Protein AF-A0A3D0PA88-F1 (afdb_monomer_lite)

Sequence (99 aa):
MSQSPHVTVLGAGLAGTEAAWQIARAGVAVTLVEMRPIRRSPAHHSSDFAELVCSNSFGALSSDRAAGLLQEELRRLGSLVIGTADTHAVPAGGALAVD

Foldseek 3Di:
DPDQAEEEQEAQAQVSVQVQVVCVVVVHHYHYDHCPPVDDDPQDDDRDGRDDSDFQWQFACDCVDPSNVVLVVCVVVVGPNSVVLVVQADDDPRTSGGD

Radius of gyration: 15.47 Å; chains: 1; bounding box: 32×36×48 Å

Structure (mmCIF, N/CA/C/O backbone):
data_AF-A0A3D0PA88-F1
#
_entry.id   AF-A0A3D0PA88-F1
#
loop_
_atom_site.group_PDB
_atom_site.id
_atom_site.type_symbol
_atom_site.label_atom_id
_atom_site.label_alt_id
_atom_site.label_comp_id
_atom_site.label_asym_id
_atom_site.label_entity_id
_atom_site.label_seq_id
_atom_site.pdbx_PDB_ins_code
_atom_site.Cartn_x
_atom_site.Cartn_y
_atom_site.Cartn_z
_atom_site.occupancy
_atom_site.B_iso_or_equiv
_atom_site.auth_seq_id
_atom_site.auth_comp_id
_atom_site.auth_asym_id
_atom_site.auth_atom_id
_atom_site.pdbx_PDB_model_num
ATOM 1 N N . MET A 1 1 ? -19.442 -5.563 30.928 1.00 50.44 1 MET A N 1
ATOM 2 C CA . MET A 1 1 ? -19.522 -5.458 29.455 1.00 50.44 1 MET A CA 1
ATOM 3 C C . MET A 1 1 ? -18.115 -5.686 28.933 1.00 50.44 1 MET A C 1
ATOM 5 O O . MET A 1 1 ? -17.230 -4.949 29.342 1.00 50.44 1 MET A O 1
ATOM 9 N N . SER A 1 2 ? -17.875 -6.750 28.163 1.00 65.38 2 SER A N 1
ATOM 10 C CA . SER A 1 2 ? -16.567 -6.948 27.526 1.00 65.38 2 SER A CA 1
ATOM 11 C C . SER A 1 2 ? -16.425 -5.878 26.447 1.00 65.38 2 SER A C 1
ATOM 13 O O . SER A 1 2 ? -17.314 -5.737 25.609 1.00 65.38 2 SER A O 1
ATOM 15 N N . GLN A 1 3 ? -15.390 -5.048 26.543 1.00 76.25 3 GLN A N 1
ATOM 16 C CA . GLN A 1 3 ? -15.114 -4.029 25.539 1.00 76.25 3 GLN A CA 1
ATOM 17 C C . GLN A 1 3 ? -14.750 -4.758 24.241 1.00 76.25 3 GLN A C 1
ATOM 19 O O . GLN A 1 3 ? -13.847 -5.594 24.244 1.00 76.25 3 GLN A O 1
ATOM 24 N N . SER A 1 4 ? -15.481 -4.495 23.156 1.00 80.88 4 SER A N 1
ATOM 25 C CA . SER A 1 4 ? -15.131 -5.052 21.849 1.00 80.88 4 SER A CA 1
ATOM 26 C C . SER A 1 4 ? -13.697 -4.641 21.492 1.00 80.88 4 SER A C 1
ATOM 28 O O . SER A 1 4 ? -13.329 -3.491 21.749 1.00 80.88 4 SER A O 1
ATOM 30 N N . PRO A 1 5 ? -12.881 -5.550 20.929 1.00 89.12 5 PRO A N 1
ATOM 31 C CA . PRO A 1 5 ? -11.511 -5.225 20.563 1.00 89.12 5 PRO A CA 1
ATOM 32 C C . PRO A 1 5 ? -11.496 -4.059 19.566 1.00 89.12 5 PRO A C 1
ATOM 34 O O . PRO A 1 5 ? -12.283 -4.022 18.617 1.00 89.12 5 PRO A O 1
ATOM 37 N N . HIS A 1 6 ? -10.601 -3.102 19.810 1.00 96.75 6 HIS A N 1
ATOM 38 C CA . HIS A 1 6 ? -10.395 -1.910 18.990 1.00 96.75 6 HIS A CA 1
ATOM 39 C C . HIS A 1 6 ? -8.901 -1.715 18.744 1.00 96.75 6 HIS A C 1
ATOM 41 O O . HIS A 1 6 ? -8.092 -1.911 19.653 1.00 96.75 6 HIS A O 1
ATOM 47 N N . VAL A 1 7 ? -8.538 -1.341 17.517 1.00 98.31 7 VAL A N 1
ATOM 48 C CA . VAL A 1 7 ? -7.150 -1.077 17.127 1.00 98.31 7 VAL A CA 1
ATOM 49 C C . VAL A 1 7 ? -7.046 0.307 16.502 1.00 98.31 7 VAL A C 1
ATOM 51 O O . VAL A 1 7 ? -7.865 0.706 15.678 1.00 98.31 7 VAL A O 1
ATOM 54 N N . THR A 1 8 ? -6.002 1.045 16.868 1.00 98.56 8 THR A N 1
ATOM 55 C CA . THR A 1 8 ? -5.653 2.305 16.205 1.00 98.56 8 THR A CA 1
ATOM 56 C C . THR A 1 8 ? -4.443 2.087 15.308 1.00 98.56 8 THR A C 1
ATOM 58 O O . THR A 1 8 ? -3.419 1.585 15.766 1.00 98.56 8 THR A O 1
ATOM 61 N N . VAL A 1 9 ? -4.555 2.488 14.043 1.00 98.69 9 VAL A N 1
ATOM 62 C CA . VAL A 1 9 ? -3.463 2.486 13.067 1.00 98.69 9 VAL A CA 1
ATOM 63 C C . VAL A 1 9 ? -3.037 3.930 12.823 1.00 98.69 9 VAL A C 1
ATOM 65 O O . VAL A 1 9 ? -3.859 4.778 12.472 1.00 98.69 9 VAL A O 1
ATOM 68 N N . LEU A 1 10 ? -1.753 4.217 13.033 1.00 98.44 10 LEU A N 1
ATOM 69 C CA . LEU A 1 10 ? -1.175 5.546 12.841 1.00 98.44 10 LEU A CA 1
ATOM 70 C C . LEU A 1 10 ? -0.416 5.594 11.511 1.00 98.44 10 LEU A C 1
ATOM 72 O O . LEU A 1 10 ? 0.592 4.910 11.342 1.00 98.44 10 LEU A O 1
ATOM 76 N N . GLY A 1 11 ? -0.891 6.437 10.599 1.00 98.00 11 GLY A N 1
ATOM 77 C CA . GLY A 1 11 ? -0.386 6.602 9.240 1.00 98.00 11 GLY A CA 1
ATOM 78 C C . GLY A 1 11 ? -1.178 5.782 8.224 1.00 98.00 11 GLY A C 1
ATOM 79 O O . GLY A 1 11 ? -1.412 4.594 8.423 1.00 98.00 11 GLY A O 1
ATOM 80 N N . ALA A 1 12 ? -1.546 6.409 7.107 1.00 97.88 12 ALA A N 1
ATOM 81 C CA . ALA A 1 12 ? -2.264 5.787 5.997 1.00 97.88 12 ALA A CA 1
ATOM 82 C C . ALA A 1 12 ? -1.388 5.696 4.734 1.00 97.88 12 ALA A C 1
ATOM 84 O O . ALA A 1 12 ? -1.826 5.982 3.619 1.00 97.88 12 ALA A O 1
ATOM 85 N N . GLY A 1 13 ? -0.112 5.337 4.911 1.00 97.44 13 GLY A N 1
ATOM 86 C CA . GLY A 1 13 ? 0.735 4.839 3.819 1.00 97.44 13 GLY A CA 1
ATOM 87 C C . GLY A 1 13 ? 0.396 3.383 3.474 1.00 97.44 13 GLY A C 1
ATOM 88 O O . GLY A 1 13 ? -0.491 2.800 4.091 1.00 97.44 13 GLY A O 1
ATOM 89 N N . LEU A 1 14 ? 1.135 2.764 2.545 1.00 97.88 14 LEU A N 1
ATOM 90 C CA . LEU A 1 14 ? 0.862 1.395 2.062 1.00 97.88 14 LEU A CA 1
ATOM 91 C C . LEU A 1 14 ? 0.608 0.383 3.198 1.00 97.88 14 LEU A C 1
ATOM 93 O O . LEU A 1 14 ? -0.417 -0.292 3.215 1.00 97.88 14 LEU A O 1
ATOM 97 N N . ALA A 1 15 ? 1.508 0.323 4.185 1.00 98.25 15 ALA A N 1
ATOM 98 C CA . ALA A 1 15 ? 1.390 -0.613 5.304 1.00 98.25 15 ALA A CA 1
ATOM 99 C C . ALA A 1 15 ? 0.206 -0.298 6.234 1.00 98.25 15 ALA A C 1
ATOM 101 O O . ALA A 1 15 ? -0.474 -1.211 6.694 1.00 98.25 15 ALA A O 1
ATOM 102 N N . GLY A 1 16 ? -0.053 0.983 6.510 1.00 98.62 16 GLY A N 1
ATOM 103 C CA . GLY A 1 16 ? -1.144 1.398 7.392 1.00 98.62 16 GLY A CA 1
ATOM 104 C C . GLY A 1 16 ? -2.518 1.158 6.771 1.00 98.62 16 GLY A C 1
ATOM 105 O O . GLY A 1 16 ? -3.425 0.671 7.443 1.00 98.62 16 GLY A O 1
ATOM 106 N N . THR A 1 17 ? -2.650 1.412 5.469 1.00 98.44 17 THR A N 1
ATOM 107 C CA . THR A 1 17 ? -3.861 1.105 4.703 1.00 98.44 17 THR A CA 1
ATOM 108 C C . THR A 1 17 ? -4.134 -0.396 4.666 1.00 98.44 17 THR A C 1
ATOM 110 O O . THR A 1 17 ? -5.256 -0.812 4.950 1.00 98.44 17 THR A O 1
ATOM 113 N N . GLU A 1 18 ? -3.118 -1.220 4.391 1.00 98.62 18 GLU A N 1
ATOM 114 C CA . GLU A 1 18 ? -3.264 -2.680 4.410 1.00 98.62 18 GLU A CA 1
ATOM 115 C C . GLU A 1 18 ? -3.626 -3.191 5.813 1.00 98.62 18 GLU A C 1
ATOM 117 O O . GLU A 1 18 ? -4.566 -3.967 5.968 1.00 98.62 18 GLU A O 1
ATOM 122 N N . ALA A 1 19 ? -2.946 -2.707 6.858 1.00 98.56 19 ALA A N 1
ATOM 123 C CA . ALA A 1 19 ? -3.243 -3.090 8.235 1.00 98.56 19 ALA A CA 1
ATOM 124 C C . ALA A 1 19 ? -4.684 -2.735 8.623 1.00 98.56 19 ALA A C 1
ATOM 126 O O . ALA A 1 19 ? -5.414 -3.591 9.124 1.00 98.56 19 ALA A O 1
ATOM 127 N N . ALA A 1 20 ? -5.120 -1.499 8.357 1.00 98.62 20 ALA A N 1
ATOM 128 C CA . ALA A 1 20 ? -6.477 -1.062 8.662 1.00 98.62 20 ALA A CA 1
ATOM 129 C C . ALA A 1 20 ? -7.527 -1.904 7.923 1.00 98.62 20 ALA A C 1
ATOM 131 O O . ALA A 1 20 ? -8.532 -2.295 8.519 1.00 98.62 20 ALA A O 1
ATOM 132 N N . TRP A 1 21 ? -7.264 -2.243 6.658 1.00 98.19 21 TRP A N 1
ATOM 133 C CA . TRP A 1 21 ? -8.131 -3.109 5.868 1.00 98.19 21 TRP A CA 1
ATOM 134 C C . TRP A 1 21 ? -8.240 -4.520 6.449 1.00 98.19 21 TRP A C 1
ATOM 136 O O . TRP A 1 21 ? -9.349 -5.017 6.642 1.00 98.19 21 TRP A O 1
ATOM 146 N N . GLN A 1 22 ? -7.115 -5.161 6.778 1.00 98.19 22 GLN A N 1
ATOM 147 C CA . GLN A 1 22 ? -7.126 -6.517 7.333 1.00 98.19 22 GLN A CA 1
ATOM 148 C C . GLN A 1 22 ? -7.787 -6.568 8.720 1.00 98.19 22 GLN A C 1
ATOM 150 O O . GLN A 1 22 ? -8.564 -7.483 8.992 1.00 98.19 22 GLN A O 1
ATOM 155 N N . ILE A 1 23 ? -7.556 -5.562 9.572 1.00 98.00 23 ILE A N 1
ATOM 156 C CA . ILE A 1 23 ? -8.215 -5.439 10.885 1.00 98.00 23 ILE A CA 1
ATOM 157 C C . ILE A 1 23 ? -9.736 -5.318 10.710 1.00 98.00 23 ILE A C 1
ATOM 159 O O . ILE A 1 23 ? -10.490 -6.062 11.341 1.00 98.00 23 ILE A O 1
ATOM 163 N N . ALA A 1 24 ? -10.188 -4.431 9.818 1.00 97.19 24 ALA A N 1
ATOM 164 C CA . ALA A 1 24 ? -11.610 -4.251 9.541 1.00 97.19 24 ALA A CA 1
ATOM 165 C C . ALA A 1 24 ? -12.248 -5.525 8.960 1.00 97.19 24 ALA A C 1
ATOM 167 O O . ALA A 1 24 ? -13.327 -5.929 9.395 1.00 97.19 24 ALA A O 1
ATOM 168 N N . ARG A 1 25 ? -11.565 -6.211 8.030 1.00 97.00 25 ARG A N 1
ATOM 169 C CA . ARG A 1 25 ? -12.014 -7.497 7.463 1.00 97.00 25 ARG A CA 1
ATOM 170 C C . ARG A 1 25 ? -12.129 -8.609 8.501 1.00 97.00 25 ARG A C 1
ATOM 172 O O . ARG A 1 25 ? -12.978 -9.482 8.346 1.00 97.00 25 ARG A O 1
ATOM 179 N N . ALA A 1 26 ? -11.315 -8.571 9.553 1.00 96.38 26 ALA A N 1
ATOM 180 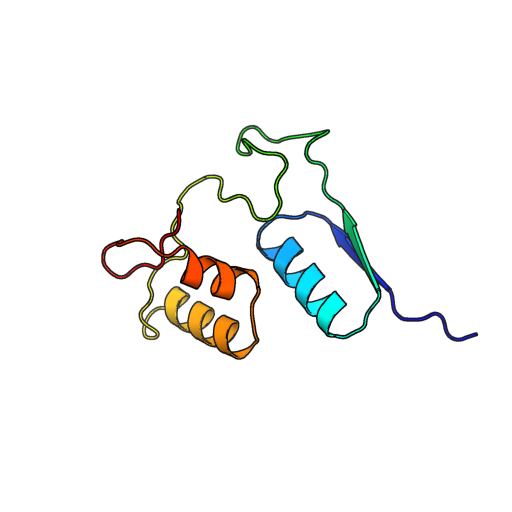C CA . ALA A 1 26 ? -11.398 -9.499 10.677 1.00 96.38 26 ALA A CA 1
ATOM 181 C C . ALA A 1 26 ? -12.544 -9.173 11.660 1.00 96.38 26 ALA A C 1
ATOM 183 O O . ALA A 1 26 ? -12.693 -9.856 12.672 1.00 96.38 26 ALA A O 1
ATOM 184 N N . GLY A 1 27 ? -13.353 -8.141 11.390 1.00 96.31 27 GLY A N 1
ATOM 185 C CA . GLY A 1 27 ? -14.470 -7.731 12.243 1.00 96.31 27 GLY A CA 1
ATOM 186 C C . GLY A 1 27 ? -14.051 -6.939 13.485 1.00 96.31 27 GLY A C 1
ATOM 187 O O . GLY A 1 27 ? -14.843 -6.797 14.416 1.00 96.31 27 GLY A O 1
ATOM 188 N N . VAL A 1 28 ? -12.818 -6.427 13.518 1.00 97.50 28 VAL A N 1
ATOM 189 C CA . VAL A 1 28 ? -12.296 -5.611 14.619 1.00 97.50 28 VAL A CA 1
ATOM 190 C C . VAL A 1 28 ? -12.472 -4.134 14.276 1.00 97.50 28 VAL A C 1
ATOM 192 O O . VAL A 1 28 ? -12.145 -3.694 13.173 1.00 97.50 28 VAL A O 1
ATOM 195 N N . ALA A 1 29 ? -12.986 -3.348 15.224 1.00 97.69 29 ALA A N 1
ATOM 196 C CA . ALA A 1 29 ? -13.149 -1.914 15.025 1.00 97.69 29 ALA A CA 1
ATOM 197 C C . ALA A 1 29 ? -11.774 -1.243 14.882 1.00 97.69 29 ALA A C 1
ATOM 199 O O . ALA A 1 29 ? -10.887 -1.457 15.712 1.00 97.69 29 ALA A O 1
ATOM 200 N N . VAL A 1 30 ? -11.606 -0.414 13.850 1.00 98.25 30 VAL A N 1
ATOM 201 C CA . VAL A 1 30 ? -10.336 0.257 13.561 1.00 98.25 30 VAL A CA 1
ATOM 202 C C . VAL A 1 30 ? -10.501 1.766 13.468 1.00 98.25 30 VAL A C 1
ATOM 204 O O . VAL A 1 30 ? -11.426 2.266 12.830 1.00 98.25 30 VAL A O 1
ATOM 207 N N . THR A 1 31 ? -9.571 2.493 14.079 1.00 98.44 31 THR A N 1
ATOM 208 C CA . THR A 1 31 ? -9.373 3.923 13.828 1.00 98.44 31 THR A CA 1
ATOM 209 C C . THR A 1 31 ? -8.089 4.098 13.028 1.00 98.44 31 THR A C 1
ATOM 211 O O . THR A 1 31 ? -7.006 3.832 13.543 1.00 98.44 31 THR A O 1
ATOM 214 N N . LEU A 1 32 ? -8.200 4.555 11.780 1.00 98.44 32 LEU A N 1
ATOM 215 C CA . LEU A 1 32 ? -7.054 4.948 10.959 1.00 98.44 32 LEU A CA 1
ATOM 216 C C . LEU A 1 32 ? -6.833 6.457 11.093 1.00 98.44 32 LEU A C 1
ATOM 218 O O . LEU A 1 32 ? -7.740 7.243 10.823 1.00 98.44 32 LEU A O 1
ATOM 222 N N . VAL A 1 33 ? -5.637 6.858 11.516 1.00 98.31 33 VAL A N 1
ATOM 223 C CA . VAL A 1 33 ? -5.264 8.264 11.705 1.00 98.31 33 VAL A CA 1
ATOM 224 C C . VAL A 1 33 ? -4.210 8.645 10.677 1.00 98.31 33 VAL A C 1
ATOM 226 O O . VAL A 1 33 ? -3.142 8.043 10.634 1.00 98.31 33 VAL A O 1
ATOM 229 N N . GLU A 1 34 ? -4.476 9.677 9.884 1.00 97.81 34 GLU A N 1
ATOM 230 C CA . GLU A 1 34 ? -3.543 10.221 8.897 1.00 97.81 34 GLU A CA 1
ATOM 231 C C . GLU A 1 34 ? -3.362 11.722 9.140 1.00 97.81 34 GLU A C 1
ATOM 233 O O . GLU A 1 34 ? -4.317 12.437 9.438 1.00 97.81 34 GLU A O 1
ATOM 238 N N . MET A 1 35 ? -2.117 12.196 9.059 1.00 96.38 35 MET A N 1
ATOM 239 C CA . MET A 1 35 ? -1.805 13.612 9.260 1.00 96.38 35 MET A CA 1
ATOM 240 C C . MET A 1 35 ? -2.159 14.459 8.029 1.00 96.38 35 MET A C 1
ATOM 242 O O . MET A 1 35 ? -2.437 15.655 8.155 1.00 96.38 35 MET A O 1
ATOM 246 N N . ARG A 1 36 ? -2.152 13.851 6.838 1.00 96.06 36 ARG A N 1
ATOM 247 C CA . ARG A 1 36 ? -2.569 14.468 5.576 1.00 96.06 36 ARG A CA 1
ATOM 248 C C . ARG A 1 36 ? -4.103 14.592 5.524 1.00 96.06 36 ARG A C 1
ATOM 250 O O . ARG A 1 36 ? -4.804 13.738 6.055 1.00 96.06 36 ARG A O 1
ATOM 257 N N . PRO A 1 37 ? -4.644 15.655 4.900 1.00 94.25 37 PRO A N 1
ATOM 258 C CA . PRO A 1 37 ? -3.933 16.717 4.185 1.00 94.25 37 PRO A CA 1
ATOM 259 C C . PRO A 1 37 ? -3.396 17.852 5.067 1.00 94.25 37 PRO A C 1
ATOM 261 O O . PRO A 1 37 ? -2.701 18.714 4.533 1.00 94.25 37 PRO A O 1
ATOM 264 N N . ILE A 1 38 ? -3.714 17.876 6.369 1.00 95.62 38 ILE A N 1
ATOM 265 C CA . ILE A 1 38 ? -3.418 19.003 7.276 1.00 95.62 38 ILE A CA 1
ATOM 266 C C . ILE A 1 38 ? -1.908 19.226 7.408 1.00 95.62 38 ILE A C 1
ATOM 268 O O . ILE A 1 38 ? -1.435 20.361 7.358 1.00 95.62 38 ILE A O 1
ATOM 272 N N . ARG A 1 39 ? -1.138 18.145 7.558 1.00 93.50 39 ARG A N 1
ATOM 273 C CA . ARG A 1 39 ? 0.325 18.161 7.491 1.00 93.50 39 ARG A CA 1
ATOM 274 C C . ARG A 1 39 ? 0.788 17.182 6.425 1.00 93.50 39 ARG A C 1
ATOM 276 O O . ARG A 1 39 ? 0.450 16.005 6.474 1.00 93.50 39 ARG A O 1
ATOM 283 N N . ARG A 1 40 ? 1.579 17.671 5.471 1.00 91.19 40 ARG A N 1
ATOM 284 C CA . ARG A 1 40 ? 2.215 16.860 4.425 1.00 91.19 40 ARG A CA 1
ATOM 285 C C . ARG A 1 40 ? 3.728 16.916 4.591 1.00 91.19 40 ARG A C 1
ATOM 287 O O . ARG A 1 40 ? 4.258 17.925 5.056 1.00 91.19 40 ARG A O 1
ATOM 294 N N . SER A 1 41 ? 4.414 15.842 4.213 1.00 91.25 41 SER A N 1
ATOM 295 C CA . SER A 1 41 ? 5.859 15.911 3.979 1.00 91.25 41 SER A CA 1
ATOM 296 C C . SER A 1 41 ? 6.126 16.355 2.534 1.00 91.25 41 SER A C 1
ATOM 298 O O . SER A 1 41 ? 5.229 16.217 1.701 1.00 91.25 41 SER A O 1
ATOM 300 N N . PRO A 1 42 ? 7.343 16.824 2.202 1.00 93.81 42 PRO A N 1
ATOM 301 C CA . PRO A 1 42 ? 7.689 17.218 0.833 1.00 93.81 42 PRO A CA 1
ATOM 302 C C . PRO A 1 42 ? 7.562 16.102 -0.214 1.00 93.81 42 PRO A C 1
ATOM 304 O O . PRO A 1 42 ? 7.552 16.399 -1.399 1.00 93.81 42 PRO A O 1
ATOM 307 N N . ALA A 1 43 ? 7.502 14.836 0.211 1.00 93.94 43 ALA A N 1
ATOM 308 C CA . ALA A 1 43 ? 7.369 13.697 -0.693 1.00 93.94 43 ALA A CA 1
ATOM 309 C C . ALA A 1 43 ? 5.919 13.452 -1.149 1.00 93.94 43 ALA A C 1
ATOM 311 O O . ALA A 1 43 ? 5.714 12.846 -2.191 1.00 93.94 43 ALA A O 1
ATOM 312 N N . HIS A 1 44 ? 4.924 13.888 -0.370 1.00 96.06 44 HIS A N 1
ATOM 313 C CA . HIS A 1 44 ? 3.514 13.61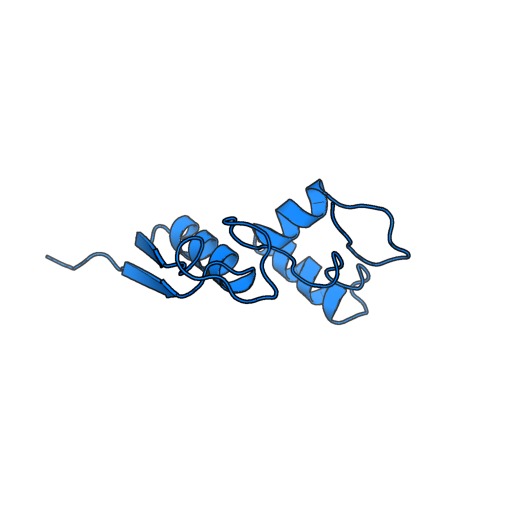9 -0.659 1.00 96.06 44 HIS A CA 1
ATOM 314 C C . HIS A 1 44 ? 2.891 14.758 -1.462 1.00 96.06 44 HIS A C 1
ATOM 316 O O . HIS A 1 44 ? 2.991 15.931 -1.089 1.00 96.06 44 HIS A O 1
ATOM 322 N N . HIS A 1 45 ? 2.163 14.399 -2.506 1.00 93.75 45 HIS A N 1
ATOM 323 C CA . HIS A 1 45 ? 1.523 15.309 -3.442 1.00 93.75 45 HIS A CA 1
ATOM 324 C C . HIS A 1 45 ? -0.001 15.319 -3.288 1.00 93.75 45 HIS A C 1
ATOM 326 O O . HIS A 1 45 ? -0.634 16.310 -3.662 1.00 93.75 45 HIS A O 1
ATOM 332 N N . SER A 1 46 ? -0.600 14.299 -2.664 1.00 93.50 46 SER A N 1
ATOM 333 C CA . SER A 1 46 ? -2.053 14.223 -2.479 1.00 93.50 46 SER A CA 1
ATOM 334 C C . SER A 1 46 ? -2.493 14.111 -1.012 1.00 93.50 46 SER A C 1
ATOM 336 O O . SER A 1 46 ? -1.703 14.184 -0.064 1.00 93.50 46 SER A O 1
ATOM 338 N N . SER A 1 47 ? -3.812 14.062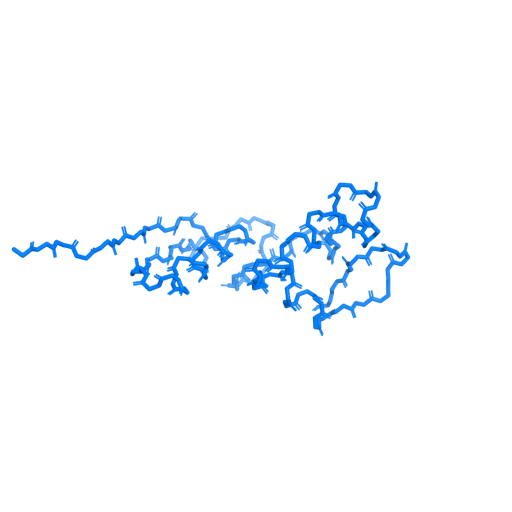 -0.823 1.00 95.06 47 SER A N 1
ATOM 339 C CA . SER A 1 47 ? -4.468 13.753 0.453 1.00 95.06 47 SER A CA 1
ATOM 340 C C . SER A 1 47 ? -4.778 12.267 0.612 1.00 95.06 47 SER A C 1
ATOM 342 O O . SER A 1 47 ? -5.380 11.881 1.612 1.00 95.06 47 SER A O 1
ATOM 344 N N . ASP A 1 48 ? -4.417 11.458 -0.380 1.00 95.50 48 ASP A N 1
ATOM 345 C CA . ASP A 1 48 ? -4.923 10.105 -0.516 1.00 95.50 48 ASP A CA 1
ATOM 346 C C . ASP A 1 48 ? -4.081 9.119 0.290 1.00 95.50 48 ASP A C 1
ATOM 348 O O . ASP A 1 48 ? -2.894 9.317 0.596 1.00 95.50 48 ASP A O 1
ATOM 352 N N . PHE A 1 49 ? -4.730 8.028 0.670 1.00 97.56 49 PHE A N 1
ATOM 353 C CA . PHE A 1 49 ? -4.071 6.927 1.347 1.00 97.56 49 PHE A CA 1
ATOM 354 C C . PHE A 1 49 ? -3.232 6.120 0.359 1.00 97.56 49 PHE A C 1
ATOM 356 O O . PHE A 1 49 ? -3.498 6.125 -0.837 1.00 97.56 49 PHE A O 1
ATOM 363 N N . ALA A 1 50 ? -2.231 5.407 0.875 1.00 97.31 50 ALA A N 1
ATOM 364 C CA . ALA A 1 50 ? -1.374 4.520 0.088 1.00 97.31 50 ALA A CA 1
ATOM 365 C C . ALA A 1 50 ? -0.657 5.188 -1.112 1.00 97.31 50 ALA A C 1
ATOM 367 O O . ALA A 1 50 ? -0.257 4.498 -2.043 1.00 97.31 50 ALA A O 1
ATOM 368 N N . GLU A 1 51 ? -0.444 6.508 -1.069 1.00 96.94 51 GLU A N 1
ATOM 369 C CA . GLU A 1 51 ? 0.269 7.251 -2.115 1.00 96.94 51 GLU A CA 1
ATOM 370 C C . GLU A 1 51 ? 1.686 6.692 -2.362 1.00 96.94 51 GLU A C 1
ATOM 372 O O . GLU A 1 51 ? 2.483 6.529 -1.431 1.00 96.94 51 GLU A O 1
ATOM 377 N N . LEU A 1 52 ? 2.018 6.448 -3.633 1.00 96.62 52 LEU A N 1
ATOM 378 C CA . LEU A 1 52 ? 3.371 6.122 -4.081 1.00 96.62 52 LEU A CA 1
ATOM 379 C C . LEU A 1 52 ? 4.136 7.416 -4.372 1.00 96.62 52 LEU A C 1
ATOM 381 O O . LEU A 1 52 ? 3.869 8.110 -5.344 1.00 96.62 52 LEU A O 1
ATOM 385 N N . VAL A 1 53 ? 5.110 7.737 -3.521 1.00 95.00 53 VAL A N 1
ATOM 386 C CA . VAL A 1 53 ? 5.819 9.034 -3.540 1.00 95.00 53 VAL A CA 1
ATOM 387 C C . VAL A 1 53 ? 7.177 9.015 -4.253 1.00 95.00 53 VAL A C 1
ATOM 389 O O . VAL A 1 53 ? 7.889 10.017 -4.272 1.00 95.00 53 VAL A O 1
ATOM 392 N N . CYS A 1 54 ? 7.590 7.866 -4.792 1.00 94.19 54 CYS A N 1
ATOM 393 C CA . CYS A 1 54 ? 8.877 7.712 -5.472 1.00 94.19 54 CYS A CA 1
ATOM 394 C C . CYS A 1 54 ? 8.708 6.917 -6.772 1.00 94.19 54 CYS A C 1
ATOM 396 O O . CYS A 1 54 ? 8.286 7.476 -7.777 1.00 94.19 54 CYS A O 1
ATOM 398 N N . SER A 1 55 ? 9.019 5.621 -6.770 1.00 93.94 55 SER A N 1
ATOM 399 C CA . SER A 1 55 ? 8.736 4.741 -7.904 1.00 93.94 55 SER A CA 1
ATOM 400 C C . SER A 1 55 ? 7.295 4.241 -7.843 1.00 93.94 55 SER A C 1
ATOM 402 O O . SER A 1 55 ? 6.786 3.942 -6.764 1.00 93.94 55 SER A O 1
ATOM 404 N N . ASN A 1 56 ? 6.676 4.075 -9.010 1.00 96.44 56 ASN A N 1
ATOM 405 C CA . ASN A 1 56 ? 5.397 3.392 -9.171 1.00 96.44 56 ASN A CA 1
ATOM 406 C C . ASN A 1 56 ? 5.540 1.858 -9.251 1.00 96.44 56 ASN A C 1
ATOM 408 O O . ASN A 1 56 ? 4.613 1.175 -9.674 1.00 96.44 56 ASN A O 1
ATOM 412 N N . SER A 1 57 ? 6.704 1.302 -8.896 1.00 96.88 57 SER A N 1
ATOM 413 C CA . SER A 1 57 ? 6.977 -0.133 -8.957 1.00 96.88 57 SER A CA 1
ATOM 414 C C . SER A 1 57 ? 6.988 -0.793 -7.579 1.00 96.88 57 SER A C 1
ATOM 416 O O . SER A 1 57 ? 7.732 -0.389 -6.688 1.00 96.88 57 SER A O 1
ATOM 418 N N . PHE A 1 58 ? 6.247 -1.893 -7.448 1.00 97.19 58 PHE A N 1
ATOM 419 C CA . PHE A 1 58 ? 6.285 -2.821 -6.314 1.00 97.19 58 PHE A CA 1
ATOM 420 C C . PHE A 1 58 ? 7.395 -3.882 -6.439 1.00 97.19 58 PHE A C 1
ATOM 422 O O . PHE A 1 58 ? 7.499 -4.791 -5.613 1.00 97.19 58 PHE A O 1
ATOM 429 N N . GLY A 1 59 ? 8.249 -3.777 -7.462 1.00 97.31 59 GLY A N 1
ATOM 430 C CA . GLY A 1 59 ? 9.347 -4.704 -7.711 1.00 97.31 59 GLY A CA 1
ATOM 431 C C . GLY A 1 59 ? 8.950 -5.907 -8.566 1.00 97.31 59 GLY A C 1
ATOM 432 O O . GLY A 1 59 ? 7.897 -5.937 -9.196 1.00 97.31 59 GLY A O 1
ATOM 433 N N . ALA A 1 60 ? 9.847 -6.891 -8.635 1.00 97.44 60 ALA A N 1
ATOM 434 C CA . ALA A 1 60 ? 9.738 -8.042 -9.532 1.00 97.44 60 ALA A CA 1
ATOM 435 C C . ALA A 1 60 ? 8.445 -8.847 -9.332 1.00 97.44 60 ALA A C 1
ATOM 437 O O . ALA A 1 60 ? 8.061 -9.086 -8.196 1.00 97.44 60 ALA A O 1
ATOM 438 N N . LEU A 1 61 ? 7.848 -9.333 -10.422 1.00 96.75 61 LEU A N 1
ATOM 439 C CA . LEU A 1 61 ? 6.692 -10.241 -10.386 1.00 96.75 61 LEU A CA 1
ATOM 440 C C . LEU A 1 61 ? 7.081 -11.696 -10.098 1.00 96.75 61 LEU A C 1
ATOM 442 O O . LEU A 1 61 ? 6.287 -12.464 -9.565 1.00 96.75 61 LEU A O 1
ATOM 446 N N . SER A 1 62 ? 8.292 -12.091 -10.491 1.00 96.25 62 SER A N 1
ATOM 447 C CA . SER A 1 62 ? 8.732 -13.484 -10.411 1.00 96.25 62 SER A CA 1
ATOM 448 C C . SER A 1 62 ? 8.934 -13.933 -8.963 1.00 96.25 62 SER A C 1
ATOM 450 O O . SER A 1 62 ? 9.642 -13.275 -8.196 1.00 96.25 62 SER A O 1
ATOM 452 N N . SER A 1 63 ? 8.343 -15.075 -8.602 1.00 95.75 63 SER A N 1
ATOM 453 C CA . SER A 1 63 ? 8.377 -15.643 -7.246 1.00 95.75 63 SER A CA 1
ATOM 454 C C . SER A 1 63 ? 9.747 -16.188 -6.829 1.00 95.75 63 SER A C 1
ATOM 456 O O . SER A 1 63 ? 9.937 -16.544 -5.672 1.00 95.75 63 SER A O 1
ATOM 458 N N . ASP A 1 64 ? 10.706 -16.268 -7.753 1.00 96.50 64 ASP A N 1
ATOM 459 C CA . ASP A 1 64 ? 12.112 -16.556 -7.447 1.00 96.50 64 ASP A CA 1
ATOM 460 C C . ASP A 1 64 ? 12.853 -15.342 -6.855 1.00 96.50 64 ASP A C 1
ATOM 462 O O . ASP A 1 64 ? 13.966 -15.477 -6.344 1.00 96.50 64 ASP A O 1
ATOM 466 N N . ARG A 1 65 ? 12.236 -14.153 -6.881 1.00 97.56 65 ARG A N 1
ATOM 467 C CA . ARG A 1 65 ? 12.728 -12.953 -6.203 1.00 97.56 65 ARG A CA 1
ATOM 468 C C . ARG A 1 65 ? 11.890 -12.653 -4.971 1.00 97.56 65 ARG A C 1
ATOM 470 O O . ARG A 1 65 ? 10.673 -12.799 -4.987 1.00 97.56 65 ARG A O 1
ATOM 477 N N . ALA A 1 66 ? 12.535 -12.108 -3.940 1.00 97.94 66 ALA A N 1
ATOM 478 C CA . ALA A 1 66 ? 11.886 -11.778 -2.670 1.00 97.94 66 ALA A CA 1
ATOM 479 C C . ALA A 1 66 ? 10.621 -10.912 -2.834 1.00 97.94 66 ALA A C 1
ATOM 481 O O . ALA A 1 66 ? 9.601 -11.205 -2.222 1.00 97.94 66 ALA A O 1
ATOM 482 N N . ALA A 1 67 ? 10.665 -9.886 -3.695 1.00 97.56 67 ALA A N 1
ATOM 483 C CA . ALA A 1 67 ? 9.504 -9.033 -3.958 1.00 97.56 67 ALA A CA 1
ATOM 484 C C . ALA A 1 67 ? 8.341 -9.808 -4.599 1.00 97.56 67 ALA A C 1
ATOM 486 O O . ALA A 1 67 ? 7.210 -9.679 -4.145 1.00 97.56 67 ALA A O 1
ATOM 487 N N . GLY A 1 68 ? 8.616 -10.641 -5.606 1.00 98.25 68 GLY A N 1
ATOM 488 C CA . GLY A 1 68 ? 7.572 -11.405 -6.289 1.00 98.25 68 GLY A CA 1
ATOM 489 C C . GLY A 1 68 ? 6.987 -12.505 -5.411 1.00 98.25 68 GLY A C 1
ATOM 490 O O . GLY A 1 68 ? 5.777 -12.718 -5.431 1.00 98.25 68 GLY A O 1
ATOM 491 N N . LEU A 1 69 ? 7.813 -13.143 -4.572 1.00 98.62 69 LEU A N 1
ATOM 492 C CA . LEU A 1 69 ? 7.331 -14.098 -3.574 1.00 98.62 69 LEU A CA 1
ATOM 493 C C . LEU A 1 69 ? 6.398 -13.419 -2.565 1.00 98.62 69 LEU A C 1
ATOM 495 O O . LEU A 1 69 ? 5.294 -13.904 -2.338 1.00 98.62 69 LEU A O 1
ATOM 499 N N . LEU A 1 70 ? 6.799 -12.265 -2.026 1.00 98.38 70 LEU A N 1
ATOM 500 C CA . LEU A 1 70 ? 5.970 -11.511 -1.086 1.00 98.38 70 LEU A CA 1
ATOM 501 C C . LEU A 1 70 ? 4.653 -11.051 -1.729 1.00 98.38 70 LEU A C 1
ATOM 503 O O . LEU A 1 70 ? 3.602 -11.135 -1.103 1.00 98.38 70 LEU A O 1
ATOM 507 N N . GLN A 1 71 ? 4.681 -10.587 -2.981 1.00 98.25 71 GLN A N 1
ATOM 508 C CA . GLN A 1 71 ? 3.461 -10.225 -3.709 1.00 98.25 71 GLN A CA 1
ATOM 509 C C . GLN A 1 71 ? 2.511 -11.424 -3.838 1.00 98.25 71 GLN A C 1
ATOM 511 O O . GLN A 1 71 ? 1.315 -11.281 -3.602 1.00 98.25 71 GLN A O 1
ATOM 516 N N . GLU A 1 72 ? 3.027 -12.611 -4.164 1.00 98.25 72 GLU A N 1
ATOM 517 C CA . GLU A 1 72 ? 2.228 -13.838 -4.254 1.00 98.25 72 GLU A CA 1
ATOM 518 C C . GLU A 1 72 ? 1.611 -14.235 -2.902 1.00 98.25 72 GLU A C 1
ATOM 520 O O . GLU A 1 72 ? 0.430 -14.578 -2.829 1.00 98.25 72 GLU A O 1
ATOM 525 N N . GLU A 1 73 ? 2.369 -14.136 -1.811 1.00 98.31 73 GLU A N 1
ATOM 526 C CA . GLU A 1 73 ? 1.852 -14.363 -0.457 1.00 98.31 73 GLU A CA 1
ATOM 527 C C . GLU A 1 73 ? 0.741 -13.364 -0.105 1.00 98.31 73 GLU A C 1
ATOM 529 O O . GLU A 1 73 ? -0.327 -13.754 0.372 1.00 98.31 73 GLU A O 1
ATOM 534 N N . LEU A 1 74 ? 0.947 -12.081 -0.408 1.00 98.19 74 LEU A N 1
ATOM 535 C CA . LEU A 1 74 ? -0.035 -11.023 -0.177 1.00 98.19 74 LEU A CA 1
ATOM 536 C C . LEU A 1 74 ? -1.312 -11.223 -1.007 1.00 98.19 74 LEU A C 1
ATOM 538 O O . LEU A 1 74 ? -2.408 -11.000 -0.486 1.00 98.19 74 LEU A O 1
ATOM 542 N N . ARG A 1 75 ? -1.214 -11.711 -2.252 1.00 97.69 75 ARG A N 1
ATOM 543 C CA . ARG A 1 75 ? -2.389 -12.095 -3.058 1.00 97.69 75 ARG A CA 1
ATOM 544 C C . ARG A 1 75 ? -3.198 -13.191 -2.376 1.00 97.69 75 ARG A C 1
ATOM 546 O O . ARG A 1 75 ? -4.413 -13.062 -2.239 1.00 97.69 75 ARG A O 1
ATOM 553 N N . ARG A 1 76 ? -2.532 -14.240 -1.884 1.00 97.94 76 ARG A N 1
ATOM 554 C CA . ARG A 1 76 ? -3.192 -15.357 -1.181 1.00 97.94 76 ARG A CA 1
ATOM 555 C C . ARG A 1 76 ? -3.869 -14.923 0.115 1.00 97.94 76 ARG A C 1
ATOM 557 O O . ARG A 1 76 ? -4.890 -15.493 0.488 1.00 97.94 76 ARG A O 1
ATOM 564 N N . LEU A 1 77 ? -3.330 -13.904 0.780 1.00 97.56 77 LEU A N 1
ATOM 565 C CA . LEU A 1 77 ? -3.909 -13.312 1.988 1.00 97.56 77 LEU A CA 1
ATOM 566 C C . LEU A 1 77 ? -5.024 -12.288 1.693 1.00 97.56 77 LEU A C 1
ATOM 568 O O . LEU A 1 77 ? -5.651 -11.766 2.619 1.00 97.56 77 LEU A O 1
ATOM 572 N N . GLY A 1 78 ? -5.321 -12.019 0.418 1.00 97.31 78 GLY A N 1
ATOM 573 C CA . GLY A 1 78 ? -6.335 -11.049 0.013 1.00 97.31 78 GLY A CA 1
ATOM 574 C C . GLY A 1 78 ? -5.925 -9.614 0.340 1.00 97.31 78 GLY A C 1
ATOM 575 O O . GLY A 1 78 ? -6.719 -8.869 0.921 1.00 97.31 78 GLY A O 1
ATOM 576 N N . SER A 1 79 ? -4.676 -9.256 0.027 1.00 98.44 79 SER A N 1
ATOM 577 C CA . SER A 1 79 ? -4.153 -7.898 0.187 1.00 98.44 79 SER A CA 1
ATOM 578 C C . SER A 1 79 ? -4.945 -6.890 -0.642 1.00 98.44 79 SER A C 1
ATOM 580 O O . SER A 1 79 ? -5.153 -7.085 -1.841 1.00 98.44 79 SER A O 1
ATOM 582 N N . LEU A 1 80 ? -5.340 -5.784 -0.006 1.00 98.38 80 LEU A N 1
ATOM 583 C CA . LEU A 1 80 ? -5.956 -4.655 -0.701 1.00 98.38 80 LEU A CA 1
ATOM 584 C C . LEU A 1 80 ? -4.944 -3.957 -1.607 1.00 98.38 80 LEU A C 1
ATOM 586 O O . LEU A 1 80 ? -5.262 -3.649 -2.752 1.00 98.38 80 LEU A O 1
ATOM 590 N N . VAL A 1 81 ? -3.733 -3.715 -1.104 1.00 98.06 81 VAL A N 1
ATOM 591 C CA . VAL A 1 81 ? -2.690 -2.977 -1.824 1.00 98.06 81 VAL A CA 1
ATOM 592 C C . VAL A 1 81 ? -2.245 -3.739 -3.068 1.00 98.06 81 VAL A C 1
ATOM 594 O O . VAL A 1 81 ? -2.296 -3.180 -4.159 1.00 98.06 81 VAL A O 1
ATOM 597 N N . ILE A 1 82 ? -1.860 -5.013 -2.938 1.00 98.38 82 ILE A N 1
ATOM 598 C CA . ILE A 1 82 ? -1.401 -5.800 -4.093 1.00 98.38 82 ILE A CA 1
ATOM 599 C C . ILE A 1 82 ? -2.556 -6.108 -5.045 1.00 98.38 82 ILE A C 1
ATOM 601 O O . ILE A 1 82 ? -2.375 -5.995 -6.252 1.0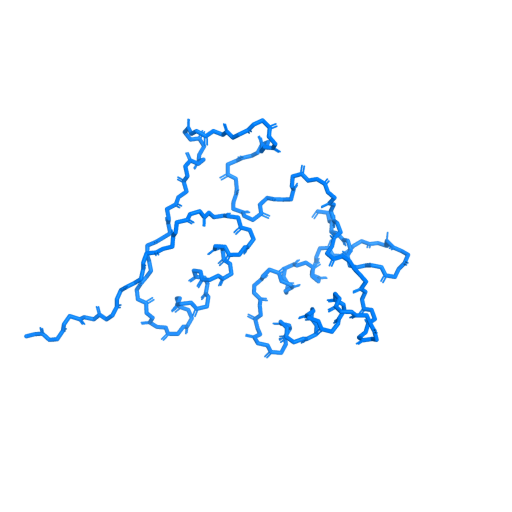0 98.38 82 ILE A O 1
ATOM 605 N N . GLY A 1 83 ? -3.757 -6.394 -4.531 1.00 98.31 83 GLY A N 1
ATOM 606 C CA . GLY A 1 83 ? -4.934 -6.577 -5.381 1.00 98.31 83 GLY A CA 1
ATOM 607 C C . GLY A 1 83 ? -5.269 -5.327 -6.204 1.00 98.31 83 GLY A C 1
ATOM 608 O O . GLY A 1 83 ? -5.568 -5.435 -7.387 1.00 98.31 83 GLY A O 1
ATOM 609 N N . THR A 1 84 ? -5.154 -4.135 -5.610 1.00 98.25 84 THR A N 1
ATOM 610 C CA . THR A 1 84 ? -5.346 -2.859 -6.325 1.00 98.25 84 THR A CA 1
ATOM 611 C C . THR A 1 84 ? -4.202 -2.581 -7.302 1.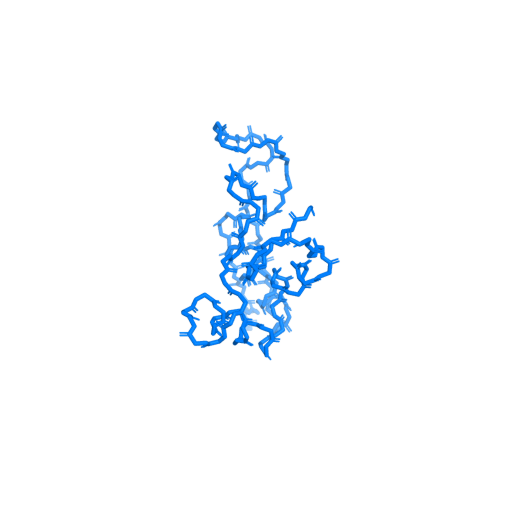00 98.25 84 THR A C 1
ATOM 613 O O . THR A 1 84 ? -4.434 -2.042 -8.382 1.00 98.25 84 THR A O 1
ATOM 616 N N . ALA A 1 85 ? -2.970 -2.960 -6.957 1.00 98.19 85 ALA A N 1
ATOM 617 C CA . ALA A 1 85 ? -1.832 -2.833 -7.859 1.00 98.19 85 ALA A CA 1
ATOM 618 C C . ALA A 1 85 ? -1.992 -3.727 -9.098 1.00 98.19 85 ALA A C 1
ATOM 620 O O . ALA A 1 85 ? -1.718 -3.282 -10.208 1.00 98.19 85 ALA A O 1
ATOM 621 N N . ASP A 1 86 ? -2.507 -4.948 -8.932 1.00 97.75 86 ASP A N 1
ATOM 622 C CA . ASP A 1 86 ? -2.797 -5.848 -10.051 1.00 97.75 86 ASP A CA 1
ATOM 623 C C . ASP A 1 86 ? -3.837 -5.247 -11.017 1.00 97.75 86 ASP A C 1
ATOM 625 O O . ASP A 1 86 ? -3.703 -5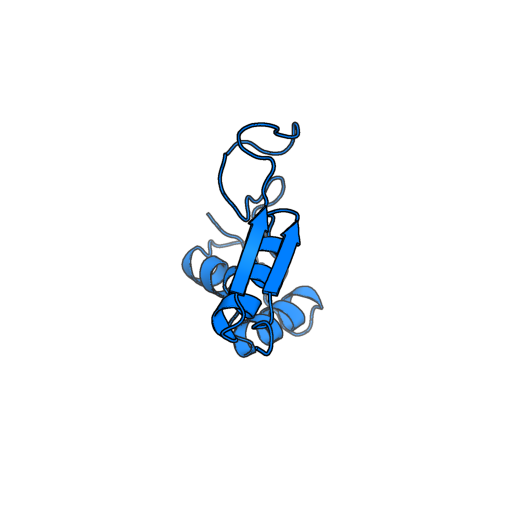.401 -12.231 1.00 97.75 86 ASP A O 1
ATOM 629 N N . THR A 1 87 ? -4.849 -4.518 -10.519 1.00 98.12 87 THR A N 1
ATOM 630 C CA . THR A 1 87 ? -5.868 -3.890 -11.386 1.00 98.12 87 THR A CA 1
ATOM 631 C C . THR A 1 87 ? -5.375 -2.646 -12.124 1.00 98.12 87 THR A C 1
ATOM 633 O O . THR A 1 87 ? -5.969 -2.281 -13.134 1.00 98.12 87 THR A O 1
ATOM 636 N N . HIS A 1 88 ? -4.315 -2.000 -11.634 1.00 98.00 88 HIS A N 1
ATOM 637 C CA . HIS A 1 88 ? -3.721 -0.795 -12.231 1.00 98.00 88 HIS A CA 1
ATOM 638 C C . HIS A 1 88 ? -2.363 -1.083 -12.887 1.00 98.00 88 HIS A C 1
ATOM 640 O O . HIS A 1 88 ? -1.588 -0.166 -13.144 1.00 98.00 88 HIS A O 1
ATOM 646 N N . ALA A 1 89 ? -2.045 -2.357 -13.137 1.00 98.12 89 ALA A N 1
ATOM 647 C CA . ALA A 1 89 ? -0.731 -2.757 -13.609 1.00 98.12 89 ALA A CA 1
ATOM 648 C C . ALA A 1 89 ? -0.416 -2.221 -15.020 1.00 98.12 89 ALA A C 1
ATOM 650 O O . ALA A 1 89 ? -1.207 -2.371 -15.954 1.00 98.12 89 ALA A O 1
ATOM 651 N N . VAL A 1 90 ? 0.793 -1.682 -15.195 1.00 98.00 90 VAL A N 1
ATOM 652 C CA . VAL A 1 90 ? 1.336 -1.207 -16.477 1.00 98.00 90 VAL A CA 1
ATOM 653 C C . VAL A 1 90 ? 2.611 -1.969 -16.874 1.00 98.00 90 VAL A C 1
ATOM 655 O O . VAL A 1 90 ? 3.303 -2.519 -16.011 1.00 98.00 90 VAL A O 1
ATOM 658 N N . PRO A 1 91 ? 2.972 -2.031 -18.174 1.00 97.31 91 PRO A N 1
ATOM 659 C CA . PRO A 1 91 ? 4.175 -2.737 -18.619 1.00 97.31 91 PRO A CA 1
ATOM 660 C C . PRO A 1 91 ? 5.467 -2.171 -18.002 1.00 97.31 91 PRO A C 1
ATOM 662 O O . PRO A 1 91 ? 5.802 -1.010 -18.218 1.00 97.31 91 PRO A O 1
ATOM 665 N N . ALA A 1 92 ? 6.234 -3.007 -17.287 1.00 95.44 92 ALA A N 1
ATOM 666 C CA . ALA A 1 92 ? 7.456 -2.571 -16.594 1.00 95.44 92 ALA A CA 1
ATOM 667 C C . ALA A 1 92 ? 8.575 -3.631 -16.535 1.00 95.44 92 ALA A C 1
ATOM 669 O O . ALA A 1 92 ? 9.210 -3.837 -15.501 1.00 95.44 92 ALA A O 1
ATOM 670 N N . GLY A 1 93 ? 8.829 -4.339 -17.642 1.00 91.94 93 GLY A N 1
ATOM 671 C CA . GLY A 1 93 ? 10.034 -5.177 -17.778 1.00 91.94 93 GLY A CA 1
ATOM 672 C C . GLY A 1 93 ? 10.171 -6.289 -16.725 1.00 91.94 93 GLY A C 1
ATOM 673 O O . GLY A 1 93 ? 11.275 -6.575 -16.265 1.00 91.94 93 GLY A O 1
ATOM 674 N N . GLY A 1 94 ? 9.052 -6.898 -16.318 1.00 94.12 94 GLY A N 1
ATOM 675 C CA . GLY A 1 94 ? 9.015 -7.979 -15.324 1.00 94.12 94 GLY A CA 1
ATOM 676 C C . GLY A 1 94 ? 8.818 -7.523 -13.873 1.00 94.12 94 GLY A C 1
ATOM 677 O O . GLY A 1 94 ? 8.876 -8.355 -12.965 1.00 94.12 94 GLY A O 1
ATOM 678 N N . ALA A 1 95 ? 8.584 -6.231 -13.642 1.00 97.56 95 ALA A N 1
ATOM 679 C CA . ALA A 1 95 ? 8.110 -5.702 -12.370 1.00 97.56 95 ALA A CA 1
ATOM 680 C C . ALA A 1 95 ? 6.597 -5.436 -12.394 1.00 97.56 95 ALA A C 1
ATOM 682 O O . ALA A 1 95 ? 6.024 -5.188 -13.454 1.00 97.56 95 ALA A O 1
ATOM 683 N N . LEU A 1 96 ? 5.973 -5.455 -11.217 1.00 98.19 96 LEU A N 1
ATOM 684 C CA . LEU A 1 96 ? 4.635 -4.920 -11.004 1.00 98.19 96 LEU A CA 1
ATOM 685 C C . LEU A 1 96 ? 4.777 -3.406 -10.854 1.00 98.19 96 LEU A C 1
ATOM 687 O O . LEU A 1 96 ? 5.245 -2.935 -9.818 1.00 98.19 96 LEU A O 1
ATOM 691 N N . ALA A 1 97 ? 4.453 -2.649 -11.897 1.00 98.06 97 ALA A N 1
ATOM 692 C CA . ALA A 1 97 ? 4.328 -1.196 -11.821 1.00 98.06 97 ALA A CA 1
ATOM 693 C C . ALA A 1 97 ? 2.880 -0.782 -12.054 1.00 98.06 97 ALA A C 1
ATOM 695 O O . ALA A 1 97 ? 2.153 -1.521 -12.711 1.00 98.06 97 ALA A O 1
ATOM 696 N N . VAL A 1 98 ? 2.482 0.370 -11.520 1.00 97.75 98 VAL A N 1
ATOM 697 C CA . VAL A 1 98 ? 1.091 0.847 -11.529 1.00 97.75 98 VAL A CA 1
ATOM 698 C C . VAL A 1 98 ? 0.967 2.268 -12.084 1.00 97.75 98 VAL A C 1
ATOM 700 O O . VAL A 1 98 ? 1.958 3.001 -12.090 1.00 97.75 98 VAL A O 1
ATOM 703 N N . ASP A 1 99 ? -0.225 2.640 -12.545 1.00 92.94 99 ASP A N 1
ATOM 704 C CA . ASP A 1 99 ? -0.631 4.028 -12.850 1.00 92.94 99 ASP A CA 1
ATOM 705 C C . ASP A 1 99 ? -1.553 4.575 -11.747 1.00 92.94 99 ASP A C 1
ATOM 707 O O . ASP A 1 99 ? -2.461 3.818 -11.322 1.00 92.94 99 ASP A O 1
#

pLDDT: mean 95.74, std 6.4, range [50.44, 98.69]

Secondary structure (DSSP, 8-state):
-PPPPEEEEE--SHHHHHHHHHHHHTT-EEEEE--TTTS--TT--SS-TT---S-SEEEE--TTSHHHHHHHHHHHTT-HHHHHHHHTEE--TTEEEE-